Protein AF-A0A7S3WR72-F1 (afdb_monomer_lite)

Organism: NCBI:txid141414

InterPro domains:
  IPR000771 Fructose-bisphosphate aldolase, class-II [PF01116] (61-114)
  IPR006411 Fructose-bisphosphate aldolase, class II, yeast/E. coli subtype [PTHR30559] (49-135)
  IPR013785 Aldolase-type TIM barrel [G3DSA:3.20.20.70] (46-135)

Radius of gyration: 19.6 Å; chains: 1; bounding box: 48×42×44 Å

Secondary structure (DSSP, 8-state):
--SSHHHHTTSS-----------PPP----TTTT--TTT-S-GGGSTT--SS---HHHHHHHHHHHHHHT-PPPEEE--SHHHHHHHHHHHHHHTS--EEE--HHHHHHHH-TTS--TTSHHHHHHHHHHHHHH-

Foldseek 3Di:
DPDPPPVVVVVPPPDDPDDDPPPPDPPPVDVLVPDPLQPDPDLCPQPPDDPADDDDSSVVVSVVNCVNVVHDAEEDEAQEPVSLVVQVVVCVVVVHHHHYDYDLVSLLSQLPVVDDCPVSPSSVVSRVVVVVSRD

Sequence (135 aa):
FWLKPFWLKLQTASQSPPLRRRQPLPVCNNPLASMDFKSMASFWDIPGMKPGVITGDVAWNLLKYAKVKGFAIPAFNCTGSSVCNAVLEAGAKIGRPVMIQFSEGGSAFFCGKAIANDKKQAAILGACAGAHYVR

Structure (mmCIF, N/CA/C/O backbone):
data_AF-A0A7S3WR72-F1
#
_entry.id   AF-A0A7S3WR72-F1
#
loop_
_atom_site.group_PDB
_atom_site.id
_atom_site.type_symbol
_atom_site.label_atom_id
_atom_site.label_alt_id
_atom_site.label_comp_id
_atom_site.label_asym_id
_atom_site.label_entity_id
_atom_site.label_seq_id
_atom_site.pdbx_PDB_ins_code
_atom_site.Cartn_x
_atom_site.Cartn_y
_atom_site.Cartn_z
_atom_site.occupancy
_atom_site.B_iso_or_equiv
_atom_site.auth_seq_id
_atom_site.auth_comp_id
_atom_site.auth_asym_id
_atom_site.auth_atom_id
_atom_site.pdbx_PDB_model_num
ATOM 1 N N . PHE A 1 1 ? 6.108 30.718 -5.232 1.00 40.91 1 PHE A N 1
ATOM 2 C CA . PHE A 1 1 ? 5.640 31.054 -6.593 1.00 40.91 1 PHE A CA 1
ATOM 3 C C . PHE A 1 1 ? 5.479 29.820 -7.502 1.00 40.91 1 PHE A C 1
ATOM 5 O O . PHE A 1 1 ? 5.526 29.948 -8.715 1.00 40.91 1 PHE A O 1
ATOM 12 N N . TRP A 1 2 ? 5.201 28.627 -6.955 1.00 30.47 2 TRP A N 1
ATOM 13 C CA . TRP A 1 2 ? 4.787 27.458 -7.744 1.00 30.47 2 TRP A CA 1
ATOM 14 C C . TRP A 1 2 ? 4.095 26.471 -6.799 1.00 30.47 2 TRP A C 1
ATOM 16 O O . TRP A 1 2 ? 4.777 25.876 -5.981 1.00 30.47 2 TRP A O 1
ATOM 26 N N . LEU A 1 3 ? 2.754 26.442 -6.798 1.00 38.19 3 LEU A N 1
ATOM 27 C CA . LEU A 1 3 ? 1.882 25.395 -6.205 1.00 38.19 3 LEU A CA 1
ATOM 28 C C . LEU A 1 3 ? 0.391 25.793 -6.193 1.00 38.19 3 LEU A C 1
ATOM 30 O O . LEU A 1 3 ? -0.464 24.935 -6.021 1.00 38.19 3 LEU A O 1
ATOM 34 N N . LYS A 1 4 ? 0.041 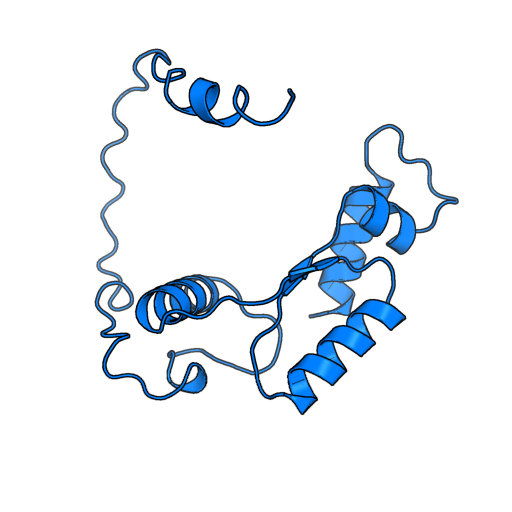27.063 -6.453 1.00 35.31 4 LYS A N 1
ATOM 35 C CA . LYS A 1 4 ? -1.366 27.493 -6.586 1.00 35.31 4 LYS A CA 1
ATOM 36 C C . LYS A 1 4 ? -2.058 27.237 -7.948 1.00 35.31 4 LYS A C 1
ATOM 38 O O . LYS A 1 4 ? -3.278 27.119 -7.926 1.00 35.31 4 LYS A O 1
ATOM 43 N N . PRO A 1 5 ? -1.390 27.100 -9.117 1.00 34.50 5 PRO A N 1
ATOM 44 C CA . PRO A 1 5 ? -2.127 27.006 -10.385 1.00 34.50 5 PRO A CA 1
ATOM 45 C C . PRO A 1 5 ? -2.554 25.581 -10.786 1.00 34.50 5 PRO A C 1
ATOM 47 O O . PRO A 1 5 ? -3.330 25.434 -11.725 1.00 34.50 5 PRO A O 1
ATOM 50 N N . PHE A 1 6 ? -2.094 24.527 -10.098 1.00 30.77 6 PHE A N 1
ATOM 51 C CA . PHE A 1 6 ? -2.445 23.146 -10.470 1.00 30.77 6 PHE A CA 1
ATOM 52 C C . PHE A 1 6 ? -3.844 22.736 -9.980 1.00 30.77 6 PHE A C 1
ATOM 54 O O . PHE A 1 6 ? -4.566 22.027 -10.673 1.00 30.77 6 PHE A O 1
ATOM 61 N N . TRP A 1 7 ? -4.269 23.251 -8.822 1.00 29.16 7 TRP A N 1
ATOM 62 C CA . TRP A 1 7 ? -5.564 22.916 -8.220 1.00 29.16 7 TRP A CA 1
ATOM 63 C C . TRP A 1 7 ? -6.765 23.579 -8.915 1.00 29.16 7 TRP A C 1
ATOM 65 O O . TRP A 1 7 ? -7.839 22.989 -8.969 1.00 29.16 7 TRP A O 1
ATOM 75 N N . LEU A 1 8 ? -6.589 24.763 -9.511 1.00 29.75 8 LEU A N 1
ATOM 76 C CA . LEU A 1 8 ? -7.689 25.499 -10.152 1.00 29.75 8 LEU A CA 1
ATOM 77 C C . LEU A 1 8 ? -8.041 24.961 -11.555 1.00 29.75 8 LEU A C 1
ATOM 79 O O . LEU A 1 8 ? -9.153 25.153 -12.036 1.00 29.75 8 LEU A O 1
ATOM 83 N N . LYS A 1 9 ? -7.116 24.245 -12.209 1.00 30.03 9 LYS A N 1
ATOM 84 C CA . LYS A 1 9 ? -7.313 23.709 -13.569 1.00 30.03 9 LYS A CA 1
ATOM 85 C C . LYS A 1 9 ? -8.111 22.399 -13.616 1.00 30.03 9 LYS A C 1
ATOM 87 O O . LYS A 1 9 ? -8.557 22.005 -14.687 1.00 30.03 9 LYS A O 1
ATOM 92 N N . LEU A 1 10 ? -8.328 21.751 -12.469 1.00 35.44 10 LEU A N 1
ATOM 93 C CA . LEU A 1 10 ? -9.153 20.541 -12.354 1.00 35.44 10 LEU A CA 1
ATOM 94 C C . LEU A 1 10 ? -10.657 20.841 -12.238 1.00 35.44 10 LEU A C 1
ATOM 96 O O . LEU A 1 10 ? -11.463 19.954 -12.496 1.00 35.44 10 LEU A O 1
ATOM 100 N N . GLN A 1 11 ? -11.051 22.076 -11.903 1.00 34.62 11 GLN A N 1
ATOM 101 C CA . GLN A 1 11 ? -12.467 22.459 -11.786 1.00 34.62 11 GLN A CA 1
ATOM 102 C C . GLN A 1 11 ? -13.097 22.938 -13.105 1.00 34.62 11 GLN A C 1
ATOM 104 O O . GLN A 1 11 ? -14.318 22.923 -13.225 1.00 34.62 11 GLN A O 1
ATOM 109 N N . THR A 1 12 ? -12.305 23.329 -14.110 1.00 33.66 12 THR A N 1
ATOM 110 C CA . THR A 1 12 ? -12.821 23.890 -15.377 1.00 33.66 12 THR A CA 1
ATOM 111 C C . THR A 1 12 ? -12.856 22.903 -16.549 1.00 33.66 12 THR A C 1
ATOM 113 O O . THR A 1 12 ? -13.399 23.226 -17.602 1.00 33.66 12 THR A O 1
ATOM 116 N N . ALA A 1 13 ? -12.364 21.673 -16.380 1.00 35.78 13 ALA A N 1
ATOM 117 C CA . ALA A 1 13 ? -12.420 20.626 -17.402 1.00 35.78 13 ALA A CA 1
ATOM 118 C C . ALA A 1 13 ? -13.723 19.802 -17.312 1.00 35.78 13 ALA A C 1
ATOM 120 O O . ALA A 1 13 ? -13.700 18.589 -17.129 1.00 35.78 13 ALA A O 1
ATOM 121 N N . SER A 1 14 ? -14.873 20.470 -17.424 1.00 39.53 14 SER A N 1
ATOM 122 C CA . SER A 1 14 ? -16.201 19.841 -17.492 1.00 39.53 14 SER A CA 1
ATOM 123 C C . SER A 1 14 ? -16.921 20.240 -18.782 1.00 39.53 14 SER A C 1
ATOM 125 O O . SER A 1 14 ? -18.004 20.815 -18.735 1.00 39.53 14 SER A O 1
ATOM 127 N N . GLN A 1 15 ? -16.330 19.953 -19.943 1.00 39.47 15 GLN A N 1
ATOM 128 C CA . GLN A 1 15 ? -17.062 19.915 -21.216 1.00 39.47 15 GLN A CA 1
ATOM 129 C C . GLN A 1 15 ? -16.500 18.795 -22.101 1.00 39.47 15 GLN A C 1
ATOM 131 O O . GLN A 1 15 ? -15.767 19.029 -23.056 1.00 39.47 15 GLN A O 1
ATOM 136 N N . SER A 1 16 ? -16.813 17.551 -21.743 1.00 41.09 16 SER A N 1
ATOM 137 C CA . SER A 1 16 ? -16.759 16.416 -22.666 1.00 41.09 16 SER A CA 1
ATOM 138 C C . SER A 1 16 ? -18.115 16.280 -23.382 1.00 41.09 16 SER A C 1
ATOM 140 O O . SER A 1 16 ? -19.146 16.628 -22.796 1.00 41.09 16 SER A O 1
ATOM 142 N N . PRO A 1 17 ? -18.147 15.821 -24.650 1.00 39.94 17 PRO A N 1
ATOM 143 C CA . PRO A 1 17 ? -19.388 15.688 -25.418 1.00 39.94 17 PRO A CA 1
ATOM 144 C C . PRO A 1 17 ? -20.376 14.759 -24.694 1.00 39.94 17 PRO A C 1
ATOM 146 O O . PRO A 1 17 ? -19.935 13.868 -23.961 1.00 39.94 17 PRO A O 1
ATOM 149 N N . PRO A 1 18 ? -21.701 14.933 -24.875 1.00 35.88 18 PRO A N 1
ATOM 150 C CA . PRO A 1 18 ? -22.697 14.212 -24.095 1.00 35.88 18 PRO A CA 1
ATOM 151 C C . PRO A 1 18 ? -22.622 12.713 -24.397 1.00 35.88 18 PRO A C 1
ATOM 153 O O . PRO A 1 18 ? -23.186 12.213 -25.370 1.00 35.88 18 PRO A O 1
ATOM 156 N N . LEU A 1 19 ? -21.925 11.977 -23.533 1.00 45.34 19 LEU A N 1
ATOM 157 C CA . LEU A 1 19 ? -22.007 10.528 -23.483 1.00 45.34 19 LEU A CA 1
ATOM 158 C C . LEU A 1 19 ? -23.462 10.188 -23.160 1.00 45.34 19 LEU A C 1
ATOM 160 O O . LEU A 1 19 ? -23.973 10.562 -22.103 1.00 45.34 19 LEU A O 1
ATOM 164 N N . ARG A 1 20 ? -24.131 9.523 -24.113 1.00 38.59 20 ARG A N 1
ATOM 165 C CA . ARG A 1 20 ? -25.472 8.933 -23.987 1.00 38.59 20 ARG A CA 1
ATOM 166 C C . ARG A 1 20 ? -25.643 8.448 -22.551 1.00 38.59 20 ARG A C 1
ATOM 168 O O . ARG A 1 20 ? -24.883 7.567 -22.150 1.00 38.59 20 ARG A O 1
ATOM 175 N N . ARG A 1 21 ? -26.576 9.051 -21.789 1.00 36.47 21 ARG A N 1
ATOM 176 C CA . ARG A 1 21 ? -26.854 8.682 -20.391 1.00 36.47 21 ARG A CA 1
ATOM 177 C C . ARG A 1 21 ? -26.972 7.165 -20.343 1.00 36.47 21 ARG A C 1
ATOM 179 O O . ARG A 1 21 ? -27.995 6.615 -20.748 1.00 36.47 21 ARG A O 1
ATOM 186 N N . ARG A 1 22 ? -25.919 6.478 -19.891 1.00 40.28 22 ARG A N 1
ATOM 187 C CA . ARG A 1 22 ? -26.082 5.113 -19.420 1.00 40.28 22 ARG A CA 1
ATOM 188 C C . ARG A 1 22 ? -27.069 5.273 -18.279 1.00 40.28 22 ARG A C 1
ATOM 190 O O . ARG A 1 22 ? -26.827 6.075 -17.377 1.00 40.28 22 ARG A O 1
ATOM 197 N N . GLN A 1 23 ? -28.217 4.610 -18.394 1.00 34.97 23 GLN A N 1
ATOM 198 C CA . GLN A 1 23 ? -29.111 4.447 -17.258 1.00 34.97 23 GLN A CA 1
ATOM 199 C C . GLN A 1 23 ? -28.225 4.081 -16.062 1.00 34.97 23 GLN A C 1
ATOM 201 O O . GLN A 1 23 ? -27.289 3.291 -16.259 1.00 34.97 23 GLN A O 1
ATOM 206 N N . PRO A 1 24 ? -28.420 4.697 -14.882 1.00 39.62 24 PRO A N 1
ATOM 207 C CA . PRO A 1 24 ? -27.688 4.257 -13.710 1.00 39.62 24 PRO A CA 1
ATOM 208 C C . PRO A 1 24 ? -27.877 2.745 -13.652 1.00 39.62 24 PRO A C 1
ATOM 210 O O . PRO A 1 24 ? -29.013 2.267 -13.701 1.00 39.62 24 PRO A O 1
ATOM 213 N N . LEU A 1 25 ? -26.764 2.000 -13.677 1.00 42.16 25 LEU A N 1
ATOM 214 C CA . LEU A 1 25 ? -26.813 0.566 -13.418 1.00 42.16 25 LEU A CA 1
ATOM 215 C C . LEU A 1 25 ? -27.678 0.403 -12.168 1.00 42.16 25 LEU A C 1
ATOM 217 O O . LEU A 1 25 ? -27.518 1.233 -11.263 1.00 42.16 25 LEU A O 1
ATOM 221 N N . PRO A 1 26 ? -28.614 -0.566 -12.139 1.00 39.00 26 PRO A N 1
ATOM 222 C CA . PRO A 1 26 ? -29.490 -0.743 -10.994 1.00 39.00 26 PRO A CA 1
ATOM 223 C C . PRO A 1 26 ? -28.604 -0.695 -9.762 1.00 39.00 26 PRO A C 1
ATOM 225 O O . PRO A 1 26 ? -27.635 -1.454 -9.672 1.00 39.00 26 PRO A O 1
ATOM 228 N N . VAL A 1 27 ? -28.856 0.297 -8.903 1.00 50.94 27 VAL A N 1
ATOM 229 C CA . VAL A 1 27 ? -28.15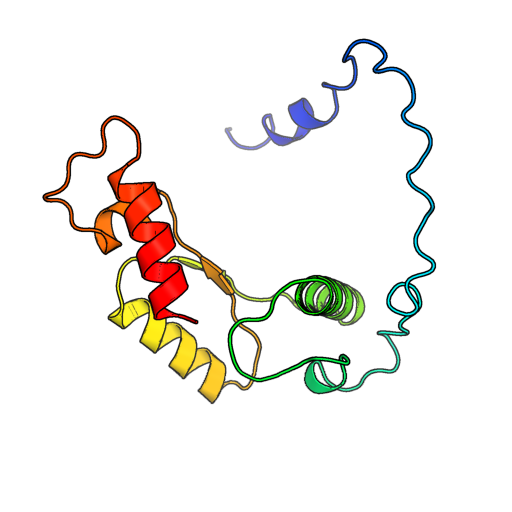5 0.427 -7.634 1.00 50.94 27 VAL A CA 1
ATOM 230 C C . VAL A 1 27 ? -28.440 -0.896 -6.959 1.00 50.94 27 VAL A C 1
ATOM 232 O O . VAL A 1 27 ? -29.572 -1.161 -6.559 1.00 50.94 27 VAL A O 1
ATOM 235 N N . CYS A 1 28 ? -27.449 -1.785 -6.957 1.00 38.84 28 CYS A N 1
ATOM 236 C CA . CYS A 1 28 ? -27.509 -2.968 -6.137 1.00 38.84 28 CYS A CA 1
ATOM 237 C C . CYS A 1 28 ? -27.792 -2.416 -4.745 1.00 38.84 28 CYS A C 1
ATOM 239 O O . CYS A 1 28 ? -27.027 -1.593 -4.235 1.00 38.84 28 CYS A O 1
ATOM 241 N N . ASN A 1 29 ? -28.953 -2.759 -4.188 1.00 47.00 29 ASN A N 1
ATOM 242 C CA . ASN A 1 29 ? -29.247 -2.517 -2.787 1.00 47.00 29 ASN A CA 1
ATOM 243 C C . ASN A 1 29 ? -28.243 -3.365 -2.006 1.00 47.00 29 ASN A C 1
ATOM 245 O O . ASN A 1 29 ? -28.541 -4.476 -1.584 1.00 47.00 29 ASN A O 1
ATOM 249 N N . ASN A 1 30 ? -27.012 -2.868 -1.909 1.00 48.72 30 ASN A N 1
ATOM 250 C CA . ASN A 1 30 ? -25.954 -3.469 -1.143 1.00 48.72 30 ASN A CA 1
ATOM 251 C C . ASN A 1 30 ? -26.260 -3.102 0.308 1.00 48.72 30 ASN A C 1
ATOM 253 O O . ASN A 1 30 ? -26.162 -1.921 0.656 1.00 48.72 30 ASN A O 1
ATOM 257 N N . PRO A 1 31 ? -26.573 -4.069 1.186 1.00 50.16 31 PRO A N 1
ATOM 258 C CA . PRO A 1 31 ? -26.756 -3.806 2.616 1.00 50.16 31 PRO A CA 1
ATOM 259 C C . PRO A 1 31 ? -25.493 -3.217 3.291 1.00 50.16 31 PRO A C 1
ATOM 261 O O . PRO A 1 31 ? -25.534 -2.787 4.437 1.00 50.16 31 PRO A O 1
ATOM 264 N N . LEU A 1 32 ? -24.371 -3.137 2.564 1.00 48.38 32 LEU A N 1
ATOM 265 C CA . LEU A 1 32 ? -23.113 -2.477 2.935 1.00 48.38 32 LEU A CA 1
ATOM 266 C C . LEU A 1 32 ? -23.125 -0.942 2.764 1.00 48.38 32 LEU A C 1
ATOM 268 O O . LEU A 1 32 ? -22.224 -0.263 3.260 1.00 48.38 32 LEU A O 1
ATOM 272 N N . ALA A 1 33 ? -24.102 -0.369 2.052 1.00 52.31 33 ALA A N 1
ATOM 273 C CA . ALA A 1 33 ? -24.190 1.078 1.831 1.00 52.31 33 ALA A CA 1
ATOM 274 C C . ALA A 1 33 ? -24.733 1.849 3.051 1.00 52.31 33 ALA A C 1
ATOM 276 O O . ALA A 1 33 ? -24.466 3.043 3.176 1.00 52.31 33 ALA A O 1
ATOM 277 N N . SER A 1 34 ? -25.436 1.171 3.961 1.00 58.28 34 SER A N 1
ATOM 278 C CA . SER A 1 34 ? -26.086 1.753 5.143 1.00 58.28 34 SER A CA 1
ATOM 279 C C . SER A 1 34 ? -25.417 1.344 6.461 1.00 58.28 34 SER A C 1
ATOM 281 O O . SER A 1 34 ? -26.099 1.129 7.460 1.00 58.28 34 SER A O 1
ATOM 283 N N . MET A 1 35 ? -24.091 1.184 6.479 1.00 67.88 35 MET A N 1
ATOM 284 C CA . MET A 1 35 ? -23.369 0.914 7.725 1.00 67.88 35 MET A CA 1
ATOM 285 C C . MET A 1 35 ? -23.215 2.186 8.550 1.00 67.88 35 MET A C 1
ATOM 287 O O . MET A 1 35 ? -22.662 3.182 8.079 1.00 67.88 35 MET A O 1
ATOM 291 N N . ASP A 1 36 ? -23.676 2.135 9.797 1.00 80.00 36 ASP A N 1
ATOM 292 C CA . ASP A 1 36 ? -23.432 3.195 10.766 1.00 80.00 36 ASP A CA 1
ATOM 293 C C . ASP A 1 36 ? -22.008 3.085 11.333 1.00 80.00 36 ASP A C 1
ATOM 295 O O . ASP A 1 36 ? -21.751 2.492 12.376 1.00 80.00 36 ASP A O 1
ATOM 299 N N . PHE A 1 37 ? -21.052 3.691 10.633 1.00 82.56 37 PHE A N 1
ATOM 300 C CA . PHE A 1 37 ? -19.652 3.742 11.066 1.00 82.56 37 PHE A CA 1
ATOM 301 C C . PHE A 1 37 ? -19.430 4.581 12.338 1.00 82.56 37 PHE A C 1
ATOM 303 O O . PHE A 1 37 ? -18.326 4.580 12.892 1.00 82.56 37 PHE A O 1
ATOM 310 N N . LYS A 1 38 ? -20.438 5.334 12.803 1.00 78.31 38 LYS A N 1
ATOM 311 C CA . LYS A 1 38 ? -20.313 6.202 13.979 1.00 78.31 38 LYS A CA 1
ATOM 312 C C . LYS A 1 38 ? -20.341 5.390 15.271 1.00 78.31 38 LYS A C 1
ATOM 314 O O . LYS A 1 38 ? -19.546 5.684 16.169 1.00 78.31 38 LYS A O 1
ATOM 319 N N . SER A 1 39 ? -21.196 4.370 15.329 1.00 83.62 39 SER A N 1
ATOM 320 C CA . SER A 1 39 ? -21.376 3.482 16.485 1.00 83.62 39 SER A CA 1
ATOM 321 C C . SER A 1 39 ? -20.290 2.406 16.621 1.00 83.62 39 SER A C 1
ATOM 323 O O . SER A 1 39 ? 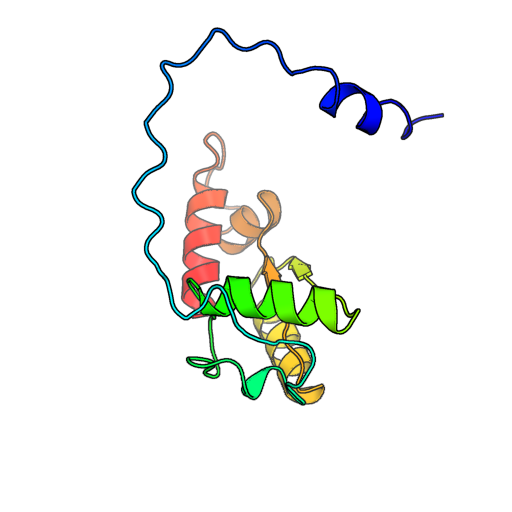-20.062 1.919 17.724 1.00 83.62 39 SER A O 1
ATOM 325 N N . MET A 1 40 ? -19.561 2.088 15.546 1.00 85.19 40 MET A N 1
ATOM 326 C CA . MET A 1 40 ? -18.451 1.124 15.573 1.00 85.19 40 MET A CA 1
ATOM 327 C C . MET A 1 40 ? -17.299 1.591 16.474 1.00 85.19 40 MET A C 1
ATOM 329 O O . MET A 1 40 ? -16.862 2.743 16.384 1.00 85.19 40 MET A O 1
ATOM 333 N N . ALA A 1 41 ? -16.792 0.702 17.331 1.00 82.38 41 ALA A N 1
ATOM 334 C CA . ALA A 1 41 ? -15.697 1.006 18.252 1.00 82.38 41 ALA A CA 1
ATOM 335 C C . ALA A 1 41 ? -14.328 0.783 17.596 1.00 82.38 41 ALA A C 1
ATOM 337 O O . ALA A 1 41 ? -13.391 1.548 17.839 1.00 82.38 41 ALA A O 1
ATOM 338 N N . SER A 1 42 ? -14.220 -0.236 16.740 1.00 88.06 42 SER A N 1
ATOM 339 C CA . SER A 1 42 ? -12.976 -0.636 16.094 1.00 88.06 42 SER A CA 1
ATOM 340 C C . SER A 1 42 ? -13.143 -0.851 14.592 1.00 88.06 42 SER A C 1
ATOM 342 O O . SER A 1 42 ? -14.223 -1.151 14.092 1.00 88.06 42 SER A O 1
ATOM 344 N N . PHE A 1 43 ? -12.037 -0.750 13.851 1.00 88.00 43 PHE A N 1
ATOM 345 C CA . PHE A 1 43 ? -12.026 -1.112 12.430 1.00 88.00 43 PHE A CA 1
ATOM 346 C C . PHE A 1 43 ? -12.164 -2.631 12.214 1.00 88.00 43 PHE A C 1
ATOM 348 O O . PHE A 1 43 ? -12.516 -3.054 11.115 1.00 88.00 43 PHE A O 1
ATOM 355 N N . TRP A 1 44 ? -11.914 -3.443 13.249 1.00 90.25 44 TRP A N 1
ATOM 356 C CA . TRP A 1 44 ? -12.141 -4.893 13.229 1.00 90.25 44 TRP A CA 1
ATOM 357 C C . TRP A 1 44 ? -13.625 -5.271 13.135 1.00 90.25 44 TRP A C 1
ATOM 359 O O . TRP A 1 44 ? -13.936 -6.354 12.653 1.00 90.25 44 TRP A O 1
ATOM 369 N N . ASP A 1 45 ? -14.532 -4.368 13.523 1.00 91.12 45 ASP A N 1
ATOM 370 C CA . ASP A 1 45 ? -15.982 -4.609 13.516 1.00 91.12 45 ASP A CA 1
ATOM 371 C C . ASP A 1 45 ? -16.585 -4.548 12.100 1.00 91.12 45 ASP A C 1
ATOM 373 O O . ASP A 1 45 ? -17.756 -4.871 11.891 1.00 91.12 45 ASP A O 1
ATOM 377 N N . ILE A 1 46 ? -15.800 -4.124 11.102 1.00 89.25 46 ILE A N 1
ATOM 378 C CA . ILE A 1 46 ? -16.228 -4.098 9.704 1.00 89.25 46 ILE A CA 1
ATOM 379 C C . ILE A 1 46 ? -16.435 -5.549 9.236 1.00 89.25 46 ILE A C 1
ATOM 381 O O . ILE A 1 46 ? -15.497 -6.350 9.275 1.00 89.25 46 ILE A O 1
ATOM 385 N N . PRO A 1 47 ? -17.630 -5.922 8.747 1.00 88.06 47 PRO A N 1
ATOM 386 C CA . PRO A 1 47 ? -17.886 -7.299 8.356 1.00 88.06 47 PRO A CA 1
ATOM 387 C C . PRO A 1 47 ? -17.008 -7.695 7.170 1.00 88.06 47 PRO A C 1
ATOM 389 O O . PRO A 1 47 ? -16.870 -6.957 6.193 1.00 88.06 47 PRO A O 1
ATOM 392 N N . GLY A 1 48 ? -16.410 -8.881 7.271 1.00 87.00 48 GLY A N 1
ATOM 393 C CA . GLY A 1 48 ? -15.444 -9.377 6.293 1.00 87.00 48 GLY A CA 1
ATOM 394 C C . GLY A 1 48 ? -14.002 -8.919 6.535 1.00 87.00 48 GLY A C 1
ATOM 395 O O . GLY A 1 48 ? -13.124 -9.328 5.776 1.00 87.00 48 GLY A O 1
ATOM 396 N N . MET A 1 49 ? -13.731 -8.129 7.582 1.00 91.12 49 MET A N 1
ATOM 397 C CA . MET A 1 49 ? -12.367 -7.779 7.981 1.00 91.12 49 MET A CA 1
ATOM 398 C C . MET A 1 49 ? -11.607 -9.023 8.456 1.00 91.12 49 MET A C 1
ATOM 400 O O . MET A 1 49 ? -12.061 -9.758 9.333 1.00 91.12 49 MET A O 1
ATOM 404 N N . LYS A 1 50 ? -10.438 -9.264 7.862 1.00 91.44 50 LYS A N 1
ATOM 405 C CA . LYS A 1 50 ? -9.512 -10.348 8.210 1.00 91.44 50 LYS A CA 1
ATOM 406 C C . LYS A 1 50 ? -8.078 -9.816 8.147 1.00 91.44 50 LYS A C 1
ATOM 408 O O . LYS A 1 50 ? -7.831 -8.893 7.369 1.00 91.44 50 LYS A O 1
ATOM 413 N N . PRO A 1 51 ? -7.138 -10.369 8.934 1.00 91.00 51 PRO A N 1
ATOM 414 C CA . PRO A 1 51 ? -5.727 -10.038 8.776 1.00 91.00 51 PRO A CA 1
ATOM 415 C C . PRO A 1 51 ? -5.245 -10.436 7.374 1.00 91.00 51 PRO A C 1
ATOM 417 O O . PRO A 1 51 ? -5.632 -11.485 6.856 1.00 91.00 51 PRO A O 1
ATOM 420 N N . GLY A 1 52 ? -4.407 -9.592 6.774 1.00 91.62 52 GLY A N 1
ATOM 421 C CA . GLY A 1 52 ? -3.888 -9.766 5.417 1.00 91.62 52 GLY A CA 1
ATOM 422 C C . GLY A 1 52 ? -4.326 -8.649 4.473 1.00 91.62 52 GLY A C 1
ATOM 423 O O . GLY A 1 52 ? -4.731 -7.565 4.901 1.00 91.62 52 GLY A O 1
ATOM 424 N N . VAL A 1 53 ? -4.222 -8.904 3.168 1.00 93.56 53 VAL A N 1
ATOM 425 C CA . VAL A 1 53 ? -4.576 -7.916 2.144 1.00 93.56 53 VAL A CA 1
ATOM 426 C C . VAL A 1 53 ? -6.092 -7.745 2.049 1.00 93.56 53 VAL A C 1
ATOM 428 O O . VAL A 1 53 ? -6.837 -8.673 1.736 1.00 93.56 53 VAL A O 1
ATOM 431 N N . ILE A 1 54 ? -6.543 -6.513 2.280 1.00 93.12 54 ILE A N 1
ATOM 432 C CA . ILE A 1 54 ? -7.954 -6.132 2.237 1.00 93.12 54 ILE A CA 1
ATOM 433 C C . ILE A 1 54 ? -8.334 -5.779 0.796 1.00 93.12 54 ILE A C 1
ATOM 435 O O . ILE A 1 54 ? -7.659 -4.985 0.141 1.00 93.12 54 ILE A O 1
ATOM 439 N N . THR A 1 55 ? -9.437 -6.341 0.301 1.00 91.38 55 THR A N 1
ATOM 440 C CA . THR A 1 55 ? -9.923 -6.123 -1.070 1.00 91.38 55 THR A CA 1
ATOM 441 C C . THR A 1 55 ? -11.428 -5.840 -1.101 1.00 91.38 55 THR A C 1
ATOM 443 O O . THR A 1 55 ? -12.143 -6.082 -0.127 1.00 91.38 55 THR A O 1
ATOM 446 N N . GLY A 1 56 ? -11.913 -5.290 -2.220 1.00 90.88 56 GLY A N 1
ATOM 447 C CA . GLY A 1 56 ? -13.340 -5.069 -2.471 1.00 90.88 56 GLY A CA 1
ATOM 448 C C . GLY A 1 56 ? -14.008 -4.079 -1.511 1.00 90.88 56 GLY A C 1
ATOM 449 O O . GLY A 1 56 ? -13.414 -3.077 -1.104 1.00 90.88 56 GLY A O 1
ATOM 450 N N . ASP A 1 57 ? -15.256 -4.374 -1.144 1.00 90.94 57 ASP A N 1
ATOM 451 C CA . ASP A 1 57 ? -16.095 -3.500 -0.313 1.00 90.94 57 ASP A CA 1
ATOM 452 C C . ASP A 1 57 ? -15.514 -3.256 1.086 1.00 90.94 57 ASP A C 1
ATOM 454 O O . ASP A 1 57 ? -15.698 -2.177 1.652 1.00 90.94 57 ASP A O 1
ATOM 458 N N . VAL A 1 58 ? -14.753 -4.213 1.630 1.00 91.75 58 VAL A N 1
ATOM 459 C CA . VAL A 1 58 ? -14.109 -4.084 2.948 1.00 91.75 58 VAL A CA 1
ATOM 460 C C . VAL A 1 58 ? -13.083 -2.947 2.939 1.00 91.75 58 VAL A C 1
ATOM 462 O O . VAL A 1 58 ? -13.050 -2.139 3.869 1.00 91.75 58 VAL A O 1
ATOM 465 N N . ALA A 1 59 ? -12.298 -2.816 1.862 1.00 92.25 59 ALA A N 1
ATOM 466 C CA . ALA A 1 59 ? -11.321 -1.734 1.716 1.00 92.25 59 ALA A CA 1
ATOM 467 C C . ALA A 1 59 ? -12.012 -0.363 1.633 1.00 92.25 59 ALA A C 1
ATOM 469 O O . ALA A 1 59 ? -11.576 0.608 2.254 1.00 92.25 59 ALA A O 1
ATOM 470 N N . TRP A 1 60 ? -13.135 -0.288 0.913 1.00 91.81 60 TRP A N 1
ATOM 471 C CA . TRP A 1 60 ? -13.923 0.938 0.805 1.00 91.81 60 TRP A CA 1
ATOM 472 C C . TRP A 1 60 ? -14.569 1.332 2.139 1.00 91.81 60 TRP A C 1
ATOM 474 O O . TRP A 1 60 ? -14.565 2.505 2.521 1.00 91.81 60 TRP A O 1
ATOM 484 N N . ASN A 1 61 ? -15.075 0.352 2.885 1.00 92.06 61 ASN A N 1
ATOM 485 C CA . ASN A 1 61 ? -15.661 0.568 4.204 1.00 92.06 61 ASN A CA 1
ATOM 486 C C . ASN A 1 61 ? -14.618 1.016 5.233 1.00 92.06 61 ASN A C 1
ATOM 488 O O . ASN A 1 61 ? -14.914 1.898 6.037 1.00 92.06 61 ASN A O 1
ATOM 492 N N . LEU A 1 62 ? -13.383 0.511 5.159 1.00 92.62 62 LEU A N 1
ATOM 493 C CA . LEU A 1 62 ? -12.279 0.988 5.994 1.00 92.62 62 LEU A CA 1
ATOM 494 C C . LEU A 1 62 ? -11.978 2.479 5.756 1.00 92.62 62 LEU A C 1
ATOM 496 O O . LEU A 1 62 ? -11.799 3.233 6.713 1.00 92.62 62 LEU A O 1
ATOM 500 N N . LEU A 1 63 ? -11.978 2.930 4.497 1.00 93.12 63 LEU A N 1
ATOM 501 C CA . LEU A 1 63 ? -11.789 4.348 4.158 1.00 93.12 63 LEU A CA 1
ATOM 502 C C . LEU A 1 63 ? -12.946 5.226 4.656 1.00 93.12 63 LEU A C 1
ATOM 504 O O . LEU A 1 63 ? -12.717 6.324 5.171 1.00 93.12 63 LEU A O 1
ATOM 508 N N . LYS A 1 64 ? -14.193 4.751 4.541 1.00 92.56 64 LYS A N 1
ATOM 509 C CA . LYS A 1 64 ? -15.365 5.451 5.096 1.00 92.56 64 LYS A CA 1
ATOM 510 C C . LYS A 1 64 ? -15.290 5.555 6.616 1.00 92.56 64 LYS A C 1
ATOM 512 O O . LYS A 1 64 ? -15.518 6.635 7.156 1.00 92.56 64 LYS A O 1
ATOM 517 N N . TYR A 1 65 ? -14.932 4.463 7.287 1.00 92.62 65 TYR A N 1
ATOM 518 C CA . TYR A 1 65 ? -14.731 4.428 8.732 1.00 92.62 65 TYR A CA 1
ATOM 519 C C . TYR A 1 65 ? -13.658 5.438 9.166 1.00 92.62 65 TYR A C 1
ATOM 521 O O . TYR A 1 65 ? -13.902 6.249 10.061 1.00 92.62 65 TYR A O 1
ATOM 529 N N . ALA A 1 66 ? -12.519 5.476 8.464 1.00 92.75 66 ALA A N 1
ATOM 530 C CA . ALA A 1 66 ? -11.448 6.443 8.705 1.00 92.75 66 ALA A CA 1
ATOM 531 C C . ALA A 1 66 ? -11.920 7.901 8.559 1.00 92.75 66 ALA A C 1
ATOM 533 O O . ALA A 1 66 ? -11.608 8.744 9.402 1.00 92.75 66 ALA A O 1
ATOM 534 N N . LYS A 1 67 ? -12.753 8.186 7.548 1.00 91.88 67 LYS A N 1
ATOM 535 C CA . LYS A 1 67 ? -13.354 9.511 7.336 1.00 91.88 67 LYS A CA 1
ATOM 536 C C . LYS A 1 67 ? -14.311 9.916 8.462 1.00 91.88 67 LYS A C 1
ATOM 538 O O . LYS A 1 67 ? -14.285 11.070 8.878 1.00 91.88 67 LYS A O 1
ATOM 543 N N . VAL A 1 68 ? -15.146 8.996 8.947 1.00 92.38 68 VAL A N 1
ATOM 544 C CA . VAL A 1 68 ? -16.124 9.274 10.018 1.00 92.38 68 VAL A CA 1
ATOM 545 C C . VAL A 1 68 ? -15.439 9.461 11.373 1.00 92.38 68 VAL A C 1
ATOM 547 O O . VAL A 1 68 ? -15.814 10.357 12.124 1.00 92.38 68 VAL A O 1
ATOM 550 N N . LYS A 1 69 ? -14.425 8.645 11.683 1.00 90.56 69 LYS A N 1
ATOM 551 C CA . LYS A 1 69 ? -13.668 8.728 12.943 1.00 90.56 69 LYS A CA 1
ATOM 552 C C . LYS A 1 69 ? -12.557 9.785 12.930 1.00 90.56 69 LYS A C 1
ATOM 554 O O . LYS A 1 69 ? -12.012 10.085 13.985 1.00 90.56 69 LYS A O 1
ATOM 559 N N . GLY A 1 70 ? -12.225 10.348 11.768 1.00 92.12 70 GLY A N 1
ATOM 560 C CA . GLY A 1 70 ? -11.270 11.451 11.643 1.00 92.12 70 GLY A CA 1
ATOM 561 C C . GLY A 1 70 ? -9.801 11.036 11.749 1.00 92.12 70 GLY A C 1
ATOM 562 O O . GLY A 1 70 ? -9.003 11.778 12.314 1.00 92.12 70 GLY A O 1
ATOM 563 N N . PHE A 1 71 ? -9.420 9.873 11.212 1.00 91.81 71 PHE A N 1
ATOM 564 C CA . PHE A 1 71 ? -8.013 9.463 11.136 1.00 91.81 71 PHE A CA 1
ATOM 565 C C . PHE A 1 71 ? -7.573 9.174 9.699 1.00 91.81 71 PHE A C 1
ATOM 567 O O . PHE A 1 71 ? -8.380 8.852 8.832 1.00 91.81 71 PHE A O 1
ATOM 574 N N . ALA A 1 72 ? -6.266 9.270 9.459 1.00 93.44 72 ALA A N 1
ATOM 575 C CA . ALA A 1 72 ? -5.645 8.904 8.192 1.00 93.44 72 ALA A CA 1
ATOM 576 C C . ALA A 1 72 ? -4.953 7.539 8.296 1.00 93.44 72 ALA A C 1
ATOM 578 O O . ALA A 1 72 ? -4.470 7.153 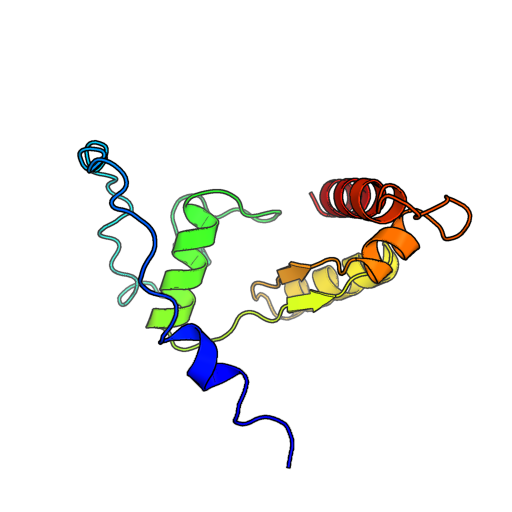9.364 1.00 93.44 72 ALA A O 1
ATOM 579 N N . ILE A 1 73 ? -4.894 6.826 7.172 1.00 94.38 73 ILE A N 1
ATOM 580 C CA . ILE A 1 73 ? -4.130 5.586 7.033 1.00 94.38 73 ILE A CA 1
ATOM 581 C C . ILE A 1 73 ? -2.810 5.943 6.338 1.00 94.38 73 ILE A C 1
ATOM 583 O O . ILE A 1 73 ? -2.854 6.515 5.247 1.00 94.38 73 ILE A O 1
ATOM 587 N N . PRO A 1 74 ? -1.647 5.671 6.954 1.00 94.88 74 PRO A N 1
ATOM 588 C CA . PRO A 1 74 ? -0.362 5.995 6.348 1.00 94.88 74 PRO A CA 1
ATOM 589 C C . PRO A 1 74 ? -0.090 5.087 5.143 1.00 94.88 74 PRO A C 1
ATOM 591 O O . PRO A 1 74 ? -0.328 3.879 5.206 1.00 94.88 74 PRO A O 1
ATOM 594 N N . ALA A 1 75 ? 0.438 5.674 4.067 1.00 95.69 75 ALA A N 1
ATOM 595 C CA . ALA A 1 75 ? 0.821 4.968 2.850 1.00 95.69 75 ALA A CA 1
ATOM 596 C C . ALA A 1 75 ? 2.339 5.021 2.641 1.00 95.69 75 ALA A C 1
AT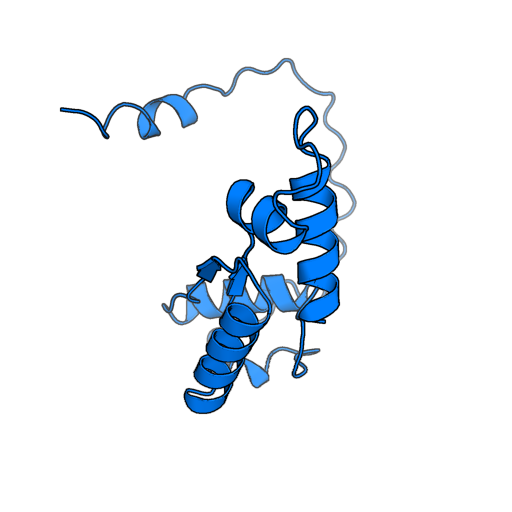OM 598 O O . ALA A 1 75 ? 2.922 6.101 2.518 1.00 95.69 75 ALA A O 1
ATOM 599 N N . PHE A 1 76 ? 2.975 3.852 2.601 1.00 96.12 76 PHE A N 1
ATOM 600 C CA . PHE A 1 76 ? 4.423 3.708 2.504 1.00 96.12 76 PHE A CA 1
ATOM 601 C C . PHE A 1 76 ? 4.832 3.217 1.119 1.00 96.12 76 PHE A C 1
ATOM 603 O O . PHE A 1 76 ? 4.398 2.158 0.661 1.00 96.12 76 PHE A O 1
ATOM 610 N N . ASN A 1 77 ? 5.700 3.989 0.464 1.00 96.06 77 ASN A N 1
ATOM 611 C CA . ASN A 1 77 ? 6.342 3.571 -0.775 1.00 96.06 77 ASN A CA 1
ATOM 612 C C . ASN A 1 77 ? 7.339 2.451 -0.490 1.00 96.06 77 ASN A C 1
ATOM 614 O O . ASN A 1 77 ? 8.315 2.662 0.230 1.00 96.06 77 ASN A O 1
ATOM 618 N N . CYS A 1 78 ? 7.121 1.293 -1.099 1.00 95.44 78 CYS A N 1
ATOM 619 C CA . CYS A 1 78 ? 8.015 0.153 -0.988 1.00 95.44 78 CYS A CA 1
ATOM 620 C C . CYS A 1 78 ? 8.800 -0.047 -2.288 1.00 95.44 78 CYS A C 1
ATOM 622 O O . CYS A 1 78 ? 8.296 0.180 -3.388 1.00 95.44 78 CYS A O 1
ATOM 624 N N . THR A 1 79 ? 10.057 -0.459 -2.148 1.00 94.25 79 THR A N 1
ATOM 625 C CA . THR A 1 79 ? 10.968 -0.738 -3.270 1.00 94.25 79 THR A CA 1
ATOM 626 C C . THR A 1 79 ? 11.532 -2.155 -3.222 1.00 94.25 79 THR A C 1
ATOM 628 O O . THR A 1 79 ? 12.007 -2.656 -4.229 1.00 94.25 79 THR A O 1
ATOM 631 N N . GLY A 1 80 ? 11.442 -2.838 -2.081 1.00 94.00 80 GLY A N 1
ATOM 632 C CA . GLY A 1 80 ? 11.925 -4.203 -1.900 1.00 94.00 80 GLY A CA 1
ATOM 633 C C . GLY A 1 80 ? 11.205 -4.912 -0.759 1.00 94.00 80 GLY A C 1
ATOM 634 O O . GLY A 1 80 ? 10.436 -4.298 -0.012 1.00 94.00 80 GLY A O 1
ATOM 63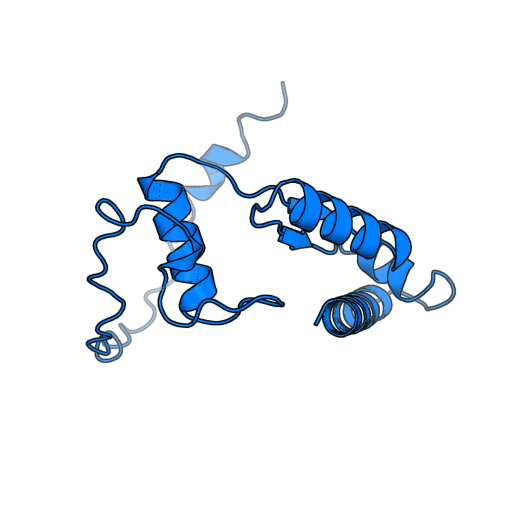5 N N . SER A 1 81 ? 11.475 -6.207 -0.617 1.00 94.94 81 SER A N 1
ATOM 636 C CA . SER A 1 81 ? 10.901 -7.071 0.422 1.00 94.94 81 SER A CA 1
ATOM 637 C C . SER A 1 81 ? 11.201 -6.580 1.840 1.00 94.94 81 SER A C 1
ATOM 639 O O . SER A 1 81 ? 10.312 -6.558 2.685 1.00 94.94 81 SER A O 1
ATOM 641 N N . SER A 1 82 ? 12.422 -6.102 2.091 1.00 96.06 82 SER A N 1
ATOM 642 C CA . SER A 1 82 ? 12.834 -5.574 3.399 1.00 96.06 82 SER A CA 1
ATOM 643 C C . SER A 1 82 ? 11.978 -4.392 3.861 1.00 96.06 82 SER A C 1
ATOM 645 O O . SER A 1 82 ? 11.559 -4.348 5.015 1.00 96.06 82 SER A O 1
ATOM 647 N N . VAL A 1 83 ? 11.665 -3.461 2.953 1.00 95.81 83 VAL A N 1
ATOM 648 C CA . VAL A 1 83 ? 10.816 -2.297 3.250 1.00 95.81 83 VAL A CA 1
ATOM 649 C C . VAL A 1 83 ? 9.369 -2.730 3.484 1.00 95.81 83 VAL A C 1
ATOM 651 O O . VAL A 1 83 ? 8.735 -2.235 4.412 1.00 95.81 83 VAL A O 1
ATOM 654 N N . CYS A 1 84 ? 8.863 -3.691 2.701 1.00 95.62 84 CYS A N 1
ATOM 655 C CA . CYS A 1 84 ? 7.527 -4.254 2.916 1.00 95.62 84 CYS A CA 1
ATOM 656 C C . CYS A 1 84 ? 7.416 -4.878 4.315 1.00 95.62 84 CYS A C 1
ATOM 658 O O . CYS A 1 84 ? 6.485 -4.566 5.053 1.00 95.62 84 CYS A O 1
ATOM 660 N N . ASN A 1 85 ? 8.400 -5.690 4.711 1.00 95.94 85 ASN A N 1
ATOM 661 C CA . ASN A 1 85 ? 8.416 -6.343 6.021 1.00 95.94 85 ASN A CA 1
ATOM 662 C C . ASN A 1 85 ? 8.492 -5.336 7.166 1.00 95.94 85 ASN A C 1
ATOM 664 O O . ASN A 1 85 ? 7.751 -5.473 8.132 1.00 95.94 85 ASN A O 1
ATOM 668 N N . ALA A 1 86 ? 9.312 -4.290 7.036 1.00 96.69 86 ALA A N 1
ATOM 669 C CA . ALA A 1 86 ? 9.399 -3.236 8.044 1.00 96.69 86 ALA A CA 1
ATOM 670 C C . ALA A 1 86 ? 8.057 -2.505 8.239 1.00 96.69 86 ALA A C 1
ATOM 672 O O . ALA A 1 86 ? 7.664 -2.208 9.368 1.00 96.69 86 ALA A O 1
ATOM 673 N N . VAL A 1 87 ? 7.324 -2.241 7.151 1.00 96.19 87 VAL A N 1
ATOM 674 C CA . VAL A 1 87 ? 5.988 -1.623 7.215 1.00 96.19 87 VAL A CA 1
ATOM 675 C C . VAL A 1 87 ? 4.977 -2.559 7.880 1.00 96.19 87 VAL A C 1
ATOM 677 O O . VAL A 1 87 ? 4.191 -2.110 8.716 1.00 96.19 87 VAL A O 1
ATOM 680 N N . LEU A 1 88 ? 5.007 -3.851 7.543 1.00 94.62 88 LEU A N 1
ATOM 681 C CA . LEU A 1 88 ? 4.128 -4.857 8.146 1.00 94.62 88 LEU A CA 1
ATOM 682 C C . LEU A 1 88 ? 4.420 -5.044 9.642 1.00 94.62 88 LEU A C 1
ATOM 684 O O . LEU A 1 88 ? 3.486 -5.075 10.442 1.00 94.62 88 LEU A O 1
ATOM 688 N N . GLU A 1 89 ? 5.693 -5.089 10.035 1.00 95.94 89 GLU A N 1
ATOM 689 C CA . GLU A 1 89 ? 6.119 -5.179 11.435 1.00 95.94 89 GLU A CA 1
ATOM 690 C C . GLU A 1 89 ? 5.675 -3.947 12.235 1.00 95.94 89 GLU A C 1
ATOM 692 O O . GLU A 1 89 ? 5.094 -4.073 13.316 1.00 95.94 89 GLU A O 1
ATOM 697 N N . ALA A 1 90 ? 5.871 -2.745 11.684 1.00 95.62 90 ALA A N 1
ATOM 698 C CA . ALA A 1 90 ? 5.419 -1.507 12.311 1.00 95.62 90 ALA A CA 1
ATOM 699 C C . ALA A 1 90 ? 3.887 -1.465 12.461 1.00 95.62 90 ALA A C 1
ATOM 701 O O . ALA A 1 90 ? 3.378 -1.081 13.517 1.00 95.62 90 ALA A O 1
ATOM 702 N N . GLY A 1 91 ? 3.150 -1.894 11.431 1.00 93.31 91 GLY A N 1
ATOM 703 C CA . GLY A 1 91 ? 1.690 -1.997 11.463 1.00 93.31 91 GLY A CA 1
ATOM 704 C C . GLY A 1 91 ? 1.197 -2.979 12.527 1.00 93.31 91 GLY A C 1
ATOM 705 O O . GLY A 1 91 ? 0.300 -2.641 13.303 1.00 93.31 91 GLY A O 1
ATOM 706 N N . ALA A 1 92 ? 1.830 -4.152 12.621 1.00 93.38 92 ALA A N 1
ATOM 707 C CA . ALA A 1 92 ? 1.520 -5.166 13.626 1.00 93.38 92 ALA A CA 1
ATOM 708 C C . ALA A 1 92 ? 1.804 -4.670 15.052 1.00 93.38 92 ALA A C 1
ATOM 710 O O . ALA A 1 92 ? 0.967 -4.835 15.937 1.00 93.38 92 ALA A O 1
ATOM 711 N N . LYS A 1 93 ? 2.938 -3.991 15.267 1.00 95.56 93 LYS A N 1
ATOM 712 C CA . LYS A 1 93 ? 3.326 -3.440 16.574 1.00 95.56 93 LYS A CA 1
ATOM 713 C C . LYS A 1 93 ? 2.373 -2.351 17.070 1.00 95.56 93 LYS A C 1
ATOM 715 O O . LYS A 1 93 ? 2.102 -2.273 18.265 1.00 95.56 93 LYS A O 1
ATOM 720 N N . ILE A 1 94 ? 1.884 -1.497 16.169 1.00 93.38 94 ILE A N 1
ATOM 721 C CA . ILE A 1 94 ? 0.953 -0.406 16.503 1.00 93.38 94 ILE A CA 1
ATOM 722 C C . ILE A 1 94 ? -0.505 -0.908 16.533 1.00 93.38 94 ILE A C 1
ATOM 724 O O . ILE A 1 94 ? -1.369 -0.258 17.120 1.00 93.38 94 ILE A O 1
ATOM 728 N N . GLY A 1 95 ? -0.801 -2.053 15.908 1.00 90.94 95 GLY A N 1
ATOM 729 C CA . GLY A 1 95 ? -2.154 -2.606 15.819 1.00 90.94 95 GLY A CA 1
ATOM 730 C C . GLY A 1 95 ? -3.097 -1.750 14.966 1.00 90.94 95 GLY A C 1
ATOM 731 O O . GLY A 1 95 ? -4.291 -1.662 15.254 1.00 90.94 95 GLY A O 1
ATOM 732 N N . ARG A 1 96 ? -2.568 -1.069 13.941 1.00 91.62 96 ARG A N 1
ATOM 733 C CA . ARG A 1 96 ? -3.320 -0.141 13.075 1.00 91.62 96 ARG A CA 1
ATOM 734 C C . ARG A 1 96 ? -3.166 -0.503 11.595 1.00 91.62 96 ARG A C 1
ATOM 736 O O . ARG A 1 96 ? -2.132 -1.050 11.215 1.00 91.62 96 ARG A O 1
ATOM 743 N N . PRO A 1 97 ? -4.158 -0.174 10.744 1.00 93.25 97 PRO A N 1
ATOM 744 C CA . PRO A 1 97 ? -4.059 -0.416 9.309 1.00 93.25 97 PRO A CA 1
ATOM 745 C C . PRO A 1 97 ? -2.951 0.436 8.679 1.00 93.25 97 PRO A C 1
ATOM 747 O O . PRO A 1 97 ? -2.775 1.605 9.029 1.00 93.25 97 PRO A O 1
ATOM 750 N N . VAL A 1 98 ? -2.248 -0.148 7.711 1.00 95.19 98 VAL A N 1
ATOM 751 C CA . VAL A 1 98 ? -1.201 0.496 6.906 1.00 95.19 98 VAL A CA 1
ATOM 752 C C . VAL A 1 98 ? -1.462 0.237 5.424 1.00 95.19 98 VAL A C 1
ATOM 754 O O . VAL A 1 98 ? -2.032 -0.792 5.064 1.00 95.19 98 VAL A O 1
ATOM 757 N N . MET A 1 99 ? -1.057 1.165 4.558 1.00 95.38 99 MET A N 1
ATOM 758 C CA . MET A 1 99 ? -1.107 0.992 3.106 1.00 95.38 99 MET A CA 1
ATOM 759 C C . MET A 1 99 ? 0.304 0.810 2.553 1.00 95.38 99 MET A C 1
ATOM 761 O O . MET A 1 99 ? 1.183 1.640 2.781 1.00 95.38 99 MET A O 1
ATOM 765 N N . ILE A 1 100 ? 0.506 -0.262 1.792 1.00 95.31 100 ILE A N 1
ATOM 766 C CA . ILE A 1 100 ? 1.722 -0.478 1.008 1.00 95.31 100 ILE A CA 1
ATOM 767 C C . ILE A 1 100 ? 1.431 -0.044 -0.421 1.00 95.31 100 ILE A C 1
ATOM 769 O O . ILE A 1 100 ? 0.458 -0.490 -1.029 1.00 95.31 100 ILE A O 1
ATOM 773 N N . GLN A 1 101 ? 2.271 0.838 -0.948 1.00 95.31 101 GLN A N 1
ATOM 774 C CA . GLN A 1 101 ? 2.165 1.314 -2.319 1.00 95.31 101 GLN A CA 1
ATOM 775 C C . GLN A 1 101 ? 3.506 1.191 -3.030 1.00 95.31 101 GLN A C 1
ATOM 777 O O . GLN A 1 101 ? 4.572 1.291 -2.423 1.00 95.31 101 GLN A O 1
ATOM 782 N N . PHE A 1 102 ? 3.442 1.009 -4.342 1.00 95.25 102 PHE A N 1
ATOM 783 C CA . PHE A 1 102 ? 4.616 0.956 -5.192 1.00 95.25 102 PHE A CA 1
ATOM 784 C C . PHE A 1 102 ? 4.557 2.116 -6.181 1.00 95.25 102 PHE A C 1
ATOM 786 O O . PHE A 1 102 ? 3.569 2.299 -6.892 1.00 95.25 102 PHE A O 1
ATOM 793 N N . SER A 1 103 ? 5.613 2.926 -6.209 1.00 95.31 103 SER A N 1
ATOM 794 C CA . SER A 1 103 ? 5.789 3.939 -7.249 1.00 95.31 103 SER A CA 1
ATOM 795 C C . SER A 1 103 ? 6.313 3.286 -8.528 1.00 95.31 103 SER A C 1
ATOM 797 O O . SER A 1 103 ? 6.782 2.151 -8.500 1.00 95.31 103 SER A O 1
ATOM 799 N N . GLU A 1 104 ? 6.277 3.994 -9.655 1.00 93.62 104 GLU A N 1
ATOM 800 C CA . GLU A 1 104 ? 6.819 3.484 -10.923 1.00 93.62 104 GLU A CA 1
ATOM 801 C C . GLU A 1 104 ? 8.301 3.083 -10.775 1.00 93.62 104 GLU A C 1
ATOM 803 O O . GLU A 1 104 ? 8.655 1.925 -11.000 1.00 93.62 104 GLU A O 1
ATOM 808 N N . GLY A 1 105 ? 9.133 3.986 -10.249 1.00 92.56 105 GLY A N 1
ATOM 809 C CA . GLY A 1 105 ? 10.545 3.700 -9.992 1.00 92.56 105 GLY A CA 1
ATOM 810 C C . GLY A 1 105 ? 10.773 2.668 -8.882 1.00 92.56 105 GLY A C 1
ATOM 811 O O . GLY A 1 105 ? 11.701 1.866 -8.972 1.00 92.56 105 GLY A O 1
ATOM 812 N N . GLY A 1 106 ? 9.923 2.645 -7.849 1.00 93.12 106 GLY A N 1
ATOM 813 C CA . GLY A 1 106 ? 10.007 1.655 -6.772 1.00 93.12 106 GLY A CA 1
ATOM 814 C C . GLY A 1 106 ? 9.666 0.245 -7.243 1.00 93.12 106 GLY A C 1
ATOM 815 O O . GLY A 1 106 ? 10.339 -0.709 -6.869 1.00 93.12 106 GLY A O 1
ATOM 816 N N . SER A 1 107 ? 8.688 0.130 -8.138 1.00 95.50 107 SER A N 1
ATOM 817 C CA . SER A 1 107 ? 8.316 -1.130 -8.776 1.00 95.50 107 SER A CA 1
ATOM 818 C C . SER A 1 107 ? 9.419 -1.613 -9.714 1.00 95.50 107 SER A C 1
ATOM 820 O O . SER A 1 107 ? 9.817 -2.771 -9.647 1.00 95.50 107 SER A O 1
ATOM 822 N N . ALA A 1 108 ? 9.985 -0.724 -10.538 1.00 94.81 108 ALA A N 1
ATOM 823 C CA . ALA A 1 108 ? 11.120 -1.070 -11.393 1.00 94.81 108 ALA A CA 1
ATOM 824 C C . ALA A 1 108 ? 12.340 -1.526 -10.569 1.00 94.81 108 ALA A C 1
ATOM 826 O O . ALA A 1 108 ? 13.036 -2.463 -10.956 1.00 94.81 108 ALA A O 1
ATOM 827 N N . PHE A 1 109 ? 12.570 -0.919 -9.399 1.00 94.69 109 PHE A N 1
ATOM 828 C CA . PHE A 1 109 ? 13.604 -1.372 -8.467 1.00 94.69 109 PHE A CA 1
ATOM 829 C C . PHE A 1 109 ? 13.299 -2.759 -7.888 1.00 94.69 109 PHE A C 1
ATOM 831 O O . PHE A 1 109 ? 14.200 -3.592 -7.842 1.00 94.69 109 PHE A O 1
ATOM 838 N N . PHE A 1 110 ? 12.042 -3.020 -7.519 1.00 94.06 110 PHE A N 1
ATOM 839 C CA . PHE A 1 110 ? 11.590 -4.316 -7.003 1.00 94.06 110 PHE A CA 1
ATOM 840 C C . PHE A 1 110 ? 11.763 -5.440 -8.038 1.00 94.06 110 PHE A C 1
ATOM 842 O O . PHE A 1 110 ? 12.132 -6.556 -7.686 1.00 94.06 110 PHE A O 1
ATOM 849 N N . CYS A 1 111 ? 11.526 -5.141 -9.320 1.00 92.88 111 CYS A N 1
ATOM 850 C CA . CYS A 1 111 ? 11.749 -6.066 -10.437 1.00 92.88 111 CYS A CA 1
ATOM 851 C C . CYS A 1 111 ? 13.245 -6.300 -10.720 1.00 92.88 111 CYS A C 1
ATOM 853 O O . CYS A 1 111 ? 13.642 -7.379 -11.152 1.00 92.88 111 CYS A O 1
ATOM 855 N N . GLY A 1 112 ? 14.071 -5.287 -10.450 1.00 90.94 112 GLY A N 1
ATOM 856 C CA . GLY A 1 112 ? 15.507 -5.280 -10.691 1.00 90.94 112 GLY A CA 1
ATOM 857 C C . GLY A 1 112 ? 15.890 -4.334 -11.829 1.00 90.94 112 GLY A C 1
ATOM 858 O O . GLY A 1 112 ? 15.354 -4.399 -12.934 1.00 90.94 112 GLY A O 1
ATOM 859 N N . LYS A 1 113 ? 16.891 -3.477 -11.584 1.00 88.50 113 LYS A N 1
ATOM 860 C CA . LYS A 1 113 ? 17.365 -2.467 -12.554 1.00 88.50 113 LYS A CA 1
ATOM 861 C C . LYS A 1 113 ? 17.972 -3.046 -13.839 1.00 88.50 113 LYS A C 1
ATOM 863 O O . LYS A 1 113 ? 18.186 -2.301 -14.786 1.00 88.50 113 LYS A O 1
ATOM 868 N N . ALA A 1 114 ? 18.278 -4.344 -13.858 1.00 91.25 114 ALA A N 1
ATOM 869 C CA . ALA A 1 114 ? 18.812 -5.028 -15.033 1.00 91.25 114 ALA A CA 1
ATOM 870 C C . ALA A 1 114 ? 17.759 -5.234 -16.138 1.00 91.25 114 ALA A C 1
ATOM 872 O O . ALA A 1 114 ? 18.117 -5.490 -17.284 1.00 91.25 114 ALA A O 1
ATOM 873 N N . ILE A 1 115 ? 16.468 -5.125 -15.812 1.00 89.31 115 ILE A N 1
ATOM 874 C CA . ILE A 1 115 ? 15.377 -5.290 -16.772 1.00 89.31 115 ILE A CA 1
ATOM 875 C C . ILE A 1 115 ? 15.080 -3.934 -17.416 1.00 89.31 115 ILE A C 1
ATOM 877 O O . ILE A 1 115 ? 14.839 -2.943 -16.725 1.00 89.31 115 ILE A O 1
ATOM 881 N N . ALA A 1 116 ? 15.074 -3.889 -18.751 1.00 89.69 116 ALA A N 1
ATOM 882 C CA . ALA A 1 116 ? 14.750 -2.676 -19.497 1.00 89.69 116 ALA A CA 1
ATOM 883 C C . ALA A 1 116 ? 13.343 -2.172 -19.136 1.00 89.69 116 ALA A C 1
ATOM 885 O O . ALA A 1 116 ? 12.404 -2.964 -19.035 1.00 89.69 116 ALA A O 1
ATOM 886 N N . ASN A 1 117 ? 13.172 -0.857 -18.987 1.00 88.88 117 ASN A N 1
ATOM 887 C CA . ASN A 1 117 ? 11.910 -0.248 -18.552 1.00 88.88 117 ASN A CA 1
ATOM 888 C C . ASN A 1 117 ? 11.301 0.713 -19.592 1.00 88.88 117 ASN A C 1
ATOM 890 O O . ASN A 1 117 ? 10.434 1.515 -19.259 1.00 88.88 117 ASN A O 1
ATOM 894 N N . ASP A 1 118 ? 11.701 0.615 -20.861 1.00 88.62 118 ASP A N 1
ATOM 895 C CA . ASP A 1 118 ? 11.326 1.574 -21.919 1.00 88.62 118 ASP A CA 1
ATOM 896 C C . ASP A 1 118 ? 9.808 1.695 -22.115 1.00 88.62 118 ASP A C 1
ATOM 898 O O . ASP A 1 118 ? 9.277 2.767 -22.399 1.00 88.62 118 ASP A O 1
ATOM 902 N N . LYS A 1 119 ? 9.086 0.588 -21.910 1.00 90.88 119 LYS A N 1
ATOM 903 C CA . LYS A 1 119 ? 7.618 0.520 -21.979 1.00 90.88 119 LYS A CA 1
ATOM 904 C C . LYS A 1 119 ? 6.958 0.371 -20.607 1.00 90.88 119 LYS A C 1
ATOM 906 O O . LYS A 1 119 ? 5.833 -0.113 -20.522 1.00 90.88 119 LYS A O 1
ATOM 911 N N . LYS A 1 120 ? 7.656 0.739 -19.526 1.00 91.31 120 LYS A N 1
ATOM 912 C CA . LYS A 1 120 ? 7.221 0.531 -18.129 1.00 91.31 120 LYS A CA 1
ATOM 913 C C . LYS A 1 120 ? 7.018 -0.943 -17.749 1.00 91.31 120 LYS A C 1
ATOM 915 O O . LYS A 1 120 ? 6.353 -1.254 -16.766 1.00 91.31 120 LYS A O 1
ATOM 920 N N . GLN A 1 121 ? 7.576 -1.862 -18.535 1.00 93.69 121 GLN A N 1
ATOM 921 C CA . GLN A 1 121 ? 7.422 -3.305 -18.343 1.00 93.69 121 GLN A CA 1
ATOM 922 C C . GLN A 1 121 ? 8.028 -3.784 -17.018 1.00 93.69 121 GLN A C 1
ATOM 924 O O . GLN A 1 121 ? 7.386 -4.552 -16.307 1.00 93.69 121 GLN A O 1
ATOM 929 N N . ALA A 1 122 ? 9.202 -3.266 -16.635 1.00 92.56 122 ALA A N 1
ATOM 930 C CA . ALA A 1 122 ? 9.823 -3.582 -15.350 1.00 92.56 122 ALA A CA 1
ATOM 931 C C . ALA A 1 122 ? 8.990 -3.032 -14.184 1.00 92.56 122 ALA A C 1
ATOM 933 O O . ALA A 1 122 ? 8.794 -3.719 -13.186 1.00 92.56 122 ALA A O 1
ATOM 934 N N . ALA A 1 123 ? 8.433 -1.825 -14.324 1.00 93.62 123 ALA A N 1
ATOM 935 C CA . ALA A 1 123 ? 7.541 -1.259 -13.317 1.00 93.62 123 ALA A CA 1
ATOM 936 C C . ALA A 1 123 ? 6.250 -2.081 -13.146 1.00 93.62 123 ALA A C 1
ATOM 938 O O . ALA A 1 123 ? 5.840 -2.345 -12.021 1.00 93.62 123 ALA A O 1
ATOM 939 N N . ILE A 1 124 ? 5.624 -2.538 -14.234 1.00 94.88 124 ILE A N 1
ATOM 940 C CA . ILE A 1 124 ? 4.408 -3.367 -14.159 1.00 94.88 124 ILE A CA 1
ATOM 941 C C . ILE A 1 124 ? 4.715 -4.716 -13.499 1.00 94.88 124 ILE A C 1
ATOM 943 O O . ILE A 1 124 ? 4.044 -5.098 -12.541 1.00 94.88 124 ILE A O 1
ATOM 947 N N . LEU A 1 125 ? 5.754 -5.415 -13.968 1.00 94.56 125 LEU A N 1
ATOM 948 C CA . LEU A 1 125 ? 6.151 -6.715 -13.423 1.00 94.56 125 LEU A CA 1
ATOM 949 C C . LEU A 1 125 ? 6.556 -6.612 -11.951 1.00 94.56 125 LEU A C 1
ATOM 951 O O . LEU A 1 125 ? 6.150 -7.444 -11.144 1.00 94.56 125 LEU A O 1
ATOM 955 N N . GLY A 1 126 ? 7.299 -5.568 -11.589 1.00 94.88 126 GLY A N 1
ATOM 956 C CA . GLY A 1 126 ? 7.688 -5.307 -10.209 1.00 94.88 126 GLY A CA 1
ATOM 957 C C . GLY A 1 126 ? 6.512 -4.985 -9.296 1.00 94.88 126 GLY A C 1
ATOM 958 O O . GLY A 1 126 ? 6.472 -5.479 -8.174 1.00 94.88 126 GLY A O 1
ATOM 959 N N . ALA A 1 127 ? 5.523 -4.227 -9.776 1.00 94.94 127 ALA A N 1
ATOM 960 C CA . ALA A 1 127 ? 4.308 -3.946 -9.014 1.00 94.94 127 ALA A CA 1
ATOM 961 C C . ALA A 1 127 ? 3.488 -5.226 -8.786 1.00 94.94 127 ALA A C 1
ATOM 963 O O . ALA A 1 127 ? 3.017 -5.463 -7.675 1.00 94.94 127 ALA A O 1
ATOM 964 N N . CYS A 1 128 ? 3.363 -6.082 -9.807 1.00 94.56 128 CYS A N 1
ATOM 965 C CA . CYS A 1 128 ? 2.725 -7.392 -9.671 1.00 94.56 128 CYS A CA 1
ATOM 966 C C . CYS A 1 128 ? 3.487 -8.287 -8.683 1.00 94.56 128 CYS A C 1
ATOM 968 O O . CYS A 1 128 ? 2.875 -8.844 -7.774 1.00 94.56 128 CYS A O 1
ATOM 970 N N . ALA A 1 129 ? 4.812 -8.390 -8.814 1.00 94.62 129 ALA A N 1
ATOM 971 C CA . ALA A 1 129 ? 5.651 -9.177 -7.912 1.00 94.62 129 ALA A CA 1
ATOM 972 C C . ALA A 1 129 ? 5.554 -8.680 -6.460 1.00 94.62 129 ALA A C 1
ATOM 974 O O . ALA A 1 129 ? 5.372 -9.483 -5.548 1.00 94.62 129 ALA A O 1
ATOM 975 N N . GLY A 1 130 ? 5.598 -7.362 -6.248 1.00 94.25 130 GLY A N 1
ATOM 976 C CA . GLY A 1 130 ? 5.419 -6.743 -4.936 1.00 94.25 130 GLY A CA 1
ATOM 977 C C . GLY A 1 130 ? 4.029 -6.988 -4.345 1.00 94.25 130 GLY A C 1
ATOM 978 O O . GLY A 1 130 ? 3.913 -7.309 -3.165 1.00 94.25 130 GLY A O 1
ATOM 979 N N . ALA A 1 131 ? 2.969 -6.918 -5.155 1.00 93.31 131 ALA A N 1
ATOM 980 C CA . ALA A 1 131 ? 1.613 -7.243 -4.710 1.00 93.31 131 ALA A CA 1
ATOM 981 C C . ALA A 1 131 ? 1.469 -8.723 -4.313 1.00 93.31 131 ALA A C 1
ATOM 983 O O . ALA A 1 131 ? 0.823 -9.029 -3.314 1.00 93.31 131 ALA A O 1
ATOM 984 N N . HIS A 1 132 ? 2.097 -9.635 -5.061 1.00 93.56 132 HIS A N 1
ATOM 985 C CA . HIS A 1 132 ? 2.146 -11.056 -4.711 1.00 93.56 132 HIS A CA 1
ATOM 986 C C . HIS A 1 132 ? 2.977 -11.330 -3.458 1.00 93.56 132 HIS A C 1
ATOM 988 O O . HIS A 1 132 ? 2.629 -12.229 -2.703 1.00 93.56 132 HIS A O 1
ATOM 994 N N . TYR A 1 133 ? 4.040 -10.560 -3.225 1.00 94.38 133 TYR A N 1
ATOM 995 C CA . TYR A 1 133 ? 4.874 -10.686 -2.033 1.00 94.38 133 TYR A CA 1
ATOM 996 C C . TYR A 1 133 ? 4.123 -10.329 -0.741 1.00 94.38 133 TYR A C 1
ATOM 998 O O . TYR A 1 133 ? 4.348 -10.948 0.291 1.00 94.38 133 TYR A O 1
ATOM 1006 N N . VAL A 1 134 ? 3.247 -9.320 -0.798 1.00 92.31 134 VAL A N 1
ATOM 1007 C CA . VAL A 1 134 ? 2.514 -8.793 0.370 1.00 92.31 134 VAL A CA 1
ATOM 1008 C C . VAL A 1 134 ? 1.222 -9.569 0.670 1.00 92.31 134 VAL A C 1
ATOM 1010 O O . VAL A 1 134 ? 0.689 -9.444 1.772 1.00 92.31 134 VAL A O 1
ATOM 1013 N N . ARG A 1 135 ? 0.697 -10.324 -0.303 1.00 85.50 135 ARG A N 1
ATOM 1014 C CA . ARG A 1 135 ? -0.566 -11.071 -0.199 1.00 85.50 135 ARG A CA 1
ATOM 1015 C C . ARG A 1 135 ? -0.527 -12.172 0.854 1.00 85.50 135 ARG A C 1
ATOM 1017 O O . ARG A 1 135 ? -1.533 -12.243 1.598 1.00 85.50 135 ARG A O 1
#

pLDDT: mean 78.81, std 23.32, range [29.16, 96.69]